Protein AF-A0A8T6DT21-F1 (afdb_monomer_lite)

Structure (mmCIF, N/CA/C/O backbone):
data_AF-A0A8T6DT21-F1
#
_entry.id   AF-A0A8T6DT21-F1
#
loop_
_atom_site.group_PDB
_atom_site.id
_atom_site.type_symbol
_atom_site.label_atom_id
_atom_site.label_alt_id
_atom_site.label_comp_id
_atom_site.label_asym_id
_atom_site.label_entity_id
_atom_site.label_seq_id
_atom_site.pdbx_PDB_ins_code
_atom_site.Cartn_x
_atom_site.Cartn_y
_atom_site.Cartn_z
_atom_site.occupancy
_atom_site.B_iso_or_equiv
_atom_site.auth_seq_id
_atom_site.auth_comp_id
_atom_site.auth_asym_id
_atom_site.auth_atom_id
_atom_site.pdbx_PDB_model_num
ATOM 1 N N . MET A 1 1 ? 11.015 9.871 -10.232 1.00 36.94 1 MET A N 1
ATOM 2 C CA . MET A 1 1 ? 12.452 10.195 -10.110 1.00 36.94 1 MET A CA 1
ATOM 3 C C . MET A 1 1 ? 13.054 9.962 -11.485 1.00 36.94 1 MET A C 1
ATOM 5 O O . MET A 1 1 ? 12.893 8.860 -11.985 1.00 36.94 1 MET A O 1
ATOM 9 N N . ALA A 1 2 ? 13.610 10.987 -12.130 1.00 31.78 2 ALA A N 1
ATOM 10 C CA . ALA A 1 2 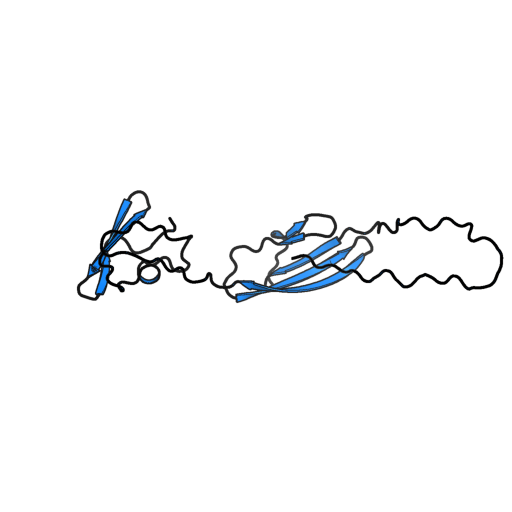? 14.157 10.887 -13.485 1.00 31.78 2 ALA A CA 1
ATOM 11 C C . ALA A 1 2 ? 15.677 10.680 -13.415 1.00 31.78 2 ALA A C 1
ATOM 13 O O . ALA A 1 2 ? 16.341 11.376 -12.648 1.00 31.78 2 ALA A O 1
ATOM 14 N N . MET A 1 3 ? 16.210 9.729 -14.182 1.00 32.03 3 MET A N 1
ATOM 15 C CA . MET A 1 3 ? 17.652 9.594 -14.409 1.00 32.03 3 MET A CA 1
ATOM 16 C C . MET A 1 3 ? 17.989 10.320 -15.716 1.00 32.03 3 MET A C 1
ATOM 18 O O . MET A 1 3 ? 17.325 10.095 -16.723 1.00 32.03 3 MET A O 1
ATOM 22 N N . LEU A 1 4 ? 18.966 11.228 -15.679 1.00 38.31 4 LEU A N 1
ATOM 23 C CA . LEU A 1 4 ? 19.428 12.021 -16.824 1.00 38.31 4 LEU A CA 1
ATOM 24 C C . LEU A 1 4 ? 20.889 11.661 -17.123 1.00 38.31 4 LEU A C 1
ATOM 26 O O . LEU A 1 4 ? 21.728 11.728 -16.225 1.00 38.31 4 LEU A O 1
ATOM 30 N N . PHE A 1 5 ? 21.185 11.331 -18.380 1.00 45.62 5 PHE A N 1
ATOM 31 C CA . PHE A 1 5 ? 22.529 11.052 -18.897 1.00 45.62 5 PHE A CA 1
ATOM 32 C C . PHE A 1 5 ? 22.975 12.259 -19.738 1.00 45.62 5 PHE A C 1
ATOM 34 O O . PHE A 1 5 ? 22.474 12.462 -20.837 1.00 45.62 5 PHE A O 1
ATOM 41 N N . SER A 1 6 ? 23.840 13.124 -19.194 1.00 46.28 6 SER A N 1
ATOM 42 C CA . SER A 1 6 ? 24.118 14.463 -19.757 1.00 46.28 6 SER A CA 1
ATOM 43 C C . SER A 1 6 ? 25.548 14.656 -20.294 1.00 46.28 6 SER A C 1
ATOM 45 O O . SER A 1 6 ? 26.000 15.797 -20.369 1.00 46.28 6 SER A O 1
ATOM 47 N N . ALA A 1 7 ? 26.295 13.602 -20.642 1.00 44.16 7 ALA A N 1
ATOM 48 C CA . ALA A 1 7 ? 27.731 13.753 -20.930 1.00 44.16 7 ALA A CA 1
ATOM 49 C C . ALA A 1 7 ? 28.284 12.933 -22.116 1.00 44.16 7 ALA A C 1
ATOM 51 O O . ALA A 1 7 ? 29.428 12.503 -22.061 1.00 44.16 7 ALA A O 1
ATOM 52 N N . GLU A 1 8 ? 27.531 12.772 -23.207 1.00 49.06 8 GLU A N 1
ATOM 53 C CA . GLU A 1 8 ? 27.975 11.987 -24.383 1.00 49.06 8 GLU A CA 1
ATOM 54 C C . GLU A 1 8 ? 28.402 12.859 -25.600 1.00 49.06 8 GLU A C 1
ATOM 56 O O . GLU A 1 8 ? 28.476 12.370 -26.721 1.00 49.06 8 GLU A O 1
ATOM 61 N N . GLY A 1 9 ? 28.648 14.169 -25.429 1.00 45.81 9 GLY A N 1
ATOM 62 C CA . GLY A 1 9 ? 28.666 15.130 -26.554 1.00 45.81 9 GLY A CA 1
ATOM 63 C C . GLY A 1 9 ? 29.996 15.749 -27.024 1.00 45.81 9 GLY A C 1
ATOM 64 O O . GLY A 1 9 ? 29.957 16.554 -27.948 1.00 45.81 9 GLY A O 1
ATOM 65 N N . GLU A 1 10 ? 31.161 15.459 -26.434 1.00 43.25 10 GLU A N 1
ATOM 66 C CA . GLU A 1 10 ? 32.352 16.335 -26.598 1.00 43.25 10 GLU A CA 1
ATOM 67 C C . GLU A 1 10 ? 33.490 15.813 -27.517 1.00 43.25 10 GLU A C 1
ATOM 69 O O . GLU A 1 10 ? 34.528 16.463 -27.606 1.00 43.25 10 GLU A O 1
ATOM 74 N N . GLU A 1 11 ? 33.369 14.685 -28.235 1.00 47.06 11 GLU A N 1
ATOM 75 C CA . GLU A 1 11 ? 34.572 14.054 -28.839 1.00 47.06 11 GLU A CA 1
ATOM 76 C C . GLU A 1 11 ? 34.938 14.452 -30.296 1.00 47.06 11 GLU A C 1
ATOM 78 O O . GLU A 1 11 ? 36.057 14.188 -30.730 1.00 47.06 11 GLU A O 1
ATOM 83 N N . TYR A 1 12 ? 34.095 15.143 -31.076 1.00 46.75 12 TYR A N 1
ATOM 84 C CA . TYR A 1 12 ? 34.308 15.217 -32.545 1.00 46.75 12 TYR A CA 1
ATOM 85 C C . TYR A 1 12 ? 34.692 16.578 -33.154 1.00 46.75 12 TYR A C 1
ATOM 87 O O . TYR A 1 12 ? 34.461 16.806 -34.341 1.00 46.75 12 TYR A O 1
ATOM 95 N N . ALA A 1 13 ? 35.342 17.482 -32.417 1.00 43.16 13 ALA A N 1
ATOM 96 C CA . ALA A 1 13 ? 35.840 18.740 -32.993 1.00 43.16 13 ALA A CA 1
ATOM 97 C C . ALA A 1 13 ? 37.350 18.695 -33.310 1.00 43.16 13 ALA A C 1
ATOM 99 O O . ALA A 1 13 ? 38.160 19.301 -32.612 1.00 43.16 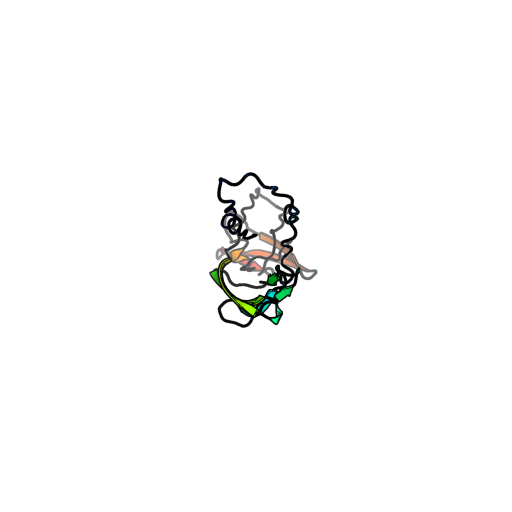13 ALA A O 1
ATOM 100 N N . LEU A 1 14 ? 37.749 18.025 -34.400 1.00 41.22 14 LEU A N 1
ATOM 101 C CA . LEU A 1 14 ? 39.089 18.193 -34.983 1.00 41.22 14 LEU A CA 1
ATOM 102 C C . LEU A 1 14 ? 39.003 18.919 -36.329 1.00 41.22 14 LEU A C 1
ATOM 104 O O . LEU A 1 14 ? 38.858 18.297 -37.377 1.00 41.22 14 LEU A O 1
ATOM 108 N N . CYS A 1 15 ? 39.167 20.243 -36.306 1.00 46.19 15 CYS A N 1
ATOM 109 C CA . CYS A 1 15 ? 39.590 20.993 -37.486 1.00 46.19 15 CYS A CA 1
ATOM 110 C C . CYS A 1 15 ? 41.099 21.257 -37.347 1.00 46.19 15 CYS A C 1
ATOM 112 O O . CYS A 1 15 ? 41.493 22.011 -36.451 1.00 46.19 15 CYS A O 1
ATOM 114 N N . PRO A 1 16 ? 41.972 20.641 -38.166 1.00 44.31 16 PRO A N 1
ATOM 115 C CA . PRO A 1 16 ? 43.398 20.903 -38.074 1.00 44.31 16 PRO A CA 1
ATOM 116 C C . PRO A 1 16 ? 43.665 22.338 -38.531 1.00 44.31 16 PRO A C 1
ATOM 118 O O . PRO A 1 16 ? 43.234 22.767 -39.602 1.00 44.31 16 PRO A O 1
ATOM 121 N N . THR A 1 17 ? 44.360 23.103 -37.698 1.00 44.66 17 THR A N 1
ATOM 122 C CA . THR A 1 17 ? 44.733 24.483 -37.994 1.00 44.66 17 THR A CA 1
ATOM 123 C C . THR A 1 17 ? 45.816 24.510 -39.073 1.00 44.66 17 THR A C 1
ATOM 125 O O . THR A 1 17 ? 46.906 23.975 -38.882 1.00 44.66 17 THR A O 1
ATOM 128 N N . GLY A 1 18 ? 45.533 25.161 -40.208 1.00 46.56 18 GLY A N 1
ATOM 129 C CA . GLY A 1 18 ? 46.576 25.590 -41.147 1.00 46.56 18 GLY A CA 1
ATOM 130 C C . GLY A 1 18 ? 46.413 25.193 -42.614 1.00 46.56 18 GLY A C 1
ATOM 131 O O . GLY A 1 18 ? 47.364 24.684 -43.192 1.00 46.56 18 GLY A O 1
ATOM 132 N N . THR A 1 19 ? 45.275 25.482 -43.250 1.00 38.03 19 THR A N 1
ATOM 133 C CA . THR A 1 19 ? 45.250 25.853 -44.680 1.00 38.03 19 THR A CA 1
ATOM 134 C C . THR A 1 19 ? 44.095 26.820 -44.947 1.00 38.03 19 THR A C 1
ATOM 136 O O . THR A 1 19 ? 42.953 26.566 -44.572 1.00 38.03 19 THR A O 1
ATOM 139 N N . ASP A 1 20 ? 44.414 27.954 -45.568 1.00 50.28 20 ASP A N 1
ATOM 140 C CA . ASP A 1 20 ? 43.463 28.976 -46.000 1.00 50.28 20 ASP A CA 1
ATOM 141 C C . ASP A 1 20 ? 42.601 28.424 -47.142 1.00 50.28 20 ASP A C 1
ATOM 143 O O . ASP A 1 20 ? 43.009 28.412 -48.304 1.00 50.28 20 ASP A O 1
ATOM 147 N N . GLY A 1 21 ? 41.410 27.925 -46.815 1.00 47.91 21 GLY A N 1
ATOM 148 C CA . GLY A 1 21 ? 40.524 27.337 -47.814 1.00 47.91 21 GLY A CA 1
ATOM 149 C C . GLY A 1 21 ? 39.193 26.865 -47.247 1.00 47.91 21 GLY A C 1
ATOM 150 O O . GLY A 1 21 ? 38.984 25.671 -47.110 1.00 47.91 21 GLY A O 1
ATOM 151 N N . GLY A 1 22 ? 38.306 27.817 -46.946 1.00 45.88 22 GLY A N 1
ATOM 152 C CA . GLY A 1 22 ? 36.850 27.643 -46.906 1.00 45.88 22 GLY A CA 1
ATOM 153 C C . GLY A 1 22 ? 36.292 26.462 -46.108 1.00 45.88 22 GLY A C 1
ATOM 154 O O . GLY A 1 22 ? 36.003 25.413 -46.675 1.00 45.88 22 GLY A O 1
ATOM 155 N N . CYS A 1 23 ? 35.929 26.700 -44.846 1.00 47.91 23 CYS A N 1
ATOM 156 C CA . CYS A 1 23 ? 34.885 25.918 -44.176 1.00 47.91 23 CYS A CA 1
ATOM 157 C C . CYS A 1 23 ? 33.514 26.353 -44.730 1.00 47.91 23 CYS A C 1
ATOM 159 O O . CYS A 1 23 ? 32.728 27.008 -44.057 1.00 47.91 23 CYS A O 1
ATOM 161 N N . GLY A 1 24 ? 33.289 26.086 -46.016 1.00 49.50 24 GLY A N 1
ATOM 162 C CA . GLY A 1 24 ? 32.008 26.234 -46.701 1.00 49.50 24 GLY A CA 1
ATOM 163 C C . GLY A 1 24 ? 31.324 24.879 -46.814 1.00 49.50 24 GLY A C 1
ATOM 164 O O . GLY A 1 24 ? 31.010 24.443 -47.915 1.00 49.50 24 GLY A O 1
ATOM 165 N N . GLY A 1 25 ? 31.192 24.183 -45.691 1.00 40.97 25 GLY A N 1
ATOM 166 C CA . GLY A 1 25 ? 30.306 23.039 -45.546 1.00 40.97 25 GLY A CA 1
ATOM 167 C C . GLY A 1 25 ? 29.323 23.406 -44.457 1.00 40.97 25 GLY A C 1
ATOM 168 O O . GLY A 1 25 ? 29.742 23.981 -43.450 1.00 40.97 25 GLY A O 1
ATOM 169 N N . ASP A 1 26 ? 28.045 23.156 -44.709 1.00 43.31 26 ASP A N 1
ATOM 170 C CA . ASP A 1 26 ? 26.964 23.346 -43.755 1.00 43.31 26 ASP A CA 1
ATOM 171 C C . ASP A 1 26 ? 27.444 22.923 -42.365 1.00 43.31 26 ASP A C 1
ATOM 173 O O . ASP A 1 26 ? 27.960 21.816 -42.184 1.00 43.31 26 ASP A O 1
ATOM 177 N N . ASN A 1 27 ? 27.350 23.841 -41.399 1.00 46.34 27 ASN A N 1
ATOM 178 C CA . ASN A 1 27 ? 27.397 23.466 -39.995 1.00 46.34 27 ASN A CA 1
ATOM 179 C C . ASN A 1 27 ? 26.408 22.301 -39.883 1.00 46.34 27 ASN A C 1
ATOM 181 O O . ASN A 1 27 ? 25.250 22.549 -40.222 1.00 46.34 27 ASN A O 1
ATOM 185 N N . PRO A 1 28 ? 26.828 21.054 -39.577 1.00 47.84 28 PRO A N 1
ATOM 186 C CA . PRO A 1 28 ? 25.882 19.957 -39.550 1.00 47.84 28 PRO A CA 1
ATOM 187 C C . PRO A 1 28 ? 24.818 20.384 -38.555 1.00 47.84 28 PRO A C 1
ATOM 189 O O . PRO A 1 28 ? 25.125 20.651 -37.388 1.00 47.84 28 PRO A O 1
ATOM 192 N N . ASP A 1 29 ? 23.611 20.598 -39.079 1.00 42.12 29 ASP A N 1
ATOM 193 C CA . ASP A 1 29 ? 22.470 21.004 -38.289 1.00 42.12 29 ASP A CA 1
ATOM 194 C C . ASP A 1 29 ? 22.401 20.082 -37.073 1.00 42.12 29 ASP A C 1
ATOM 196 O O . ASP A 1 29 ? 22.805 18.917 -37.124 1.00 42.12 29 ASP A O 1
ATOM 200 N N . ALA A 1 30 ? 21.904 20.619 -35.966 1.00 43.16 30 ALA A N 1
ATOM 201 C CA . ALA A 1 30 ? 21.721 19.929 -34.696 1.00 43.16 30 ALA A CA 1
ATOM 202 C C . ALA A 1 30 ? 20.701 18.763 -34.761 1.00 43.16 30 ALA A C 1
ATOM 204 O O . ALA A 1 30 ? 20.010 18.480 -33.788 1.00 43.16 30 ALA A O 1
ATOM 205 N N . GLU A 1 31 ? 20.605 18.071 -35.893 1.00 42.50 31 GLU A N 1
ATOM 206 C CA . GLU A 1 31 ? 19.836 16.863 -36.132 1.00 42.50 31 GLU A CA 1
ATOM 207 C C . GLU A 1 31 ? 20.754 15.633 -36.153 1.00 42.50 31 GLU A C 1
ATOM 209 O O . GLU A 1 31 ? 20.754 14.836 -37.084 1.00 42.50 31 GLU A O 1
ATOM 214 N N . PHE A 1 32 ? 21.454 15.388 -35.047 1.00 42.78 32 PHE A N 1
ATOM 215 C CA . PHE A 1 32 ? 21.508 14.009 -34.561 1.00 42.78 32 PHE A CA 1
ATOM 216 C C . PHE A 1 32 ? 20.234 13.762 -33.751 1.00 42.78 32 PHE A C 1
ATOM 218 O O . PHE A 1 32 ? 20.274 13.496 -32.553 1.00 42.78 32 PHE A O 1
ATOM 225 N N . SER A 1 33 ? 19.073 13.910 -34.398 1.00 45.31 33 SER A N 1
ATOM 226 C CA . SER A 1 33 ? 17.867 13.271 -33.888 1.00 45.31 33 SER A CA 1
ATOM 227 C C . SER A 1 33 ? 18.130 11.786 -34.057 1.00 45.31 33 SER A C 1
ATOM 229 O O . SER A 1 33 ? 18.057 11.277 -35.177 1.00 45.31 33 SER A O 1
ATOM 231 N N . ASP A 1 34 ? 18.517 11.110 -32.979 1.00 52.88 34 ASP A N 1
ATOM 232 C CA . ASP A 1 34 ? 18.642 9.663 -33.003 1.00 52.88 34 ASP A CA 1
ATOM 233 C C . ASP A 1 34 ? 17.300 9.081 -33.460 1.00 52.88 34 ASP A C 1
ATOM 235 O O . ASP A 1 34 ? 16.274 9.178 -32.785 1.00 52.88 34 ASP A O 1
ATOM 239 N N . SER A 1 35 ? 17.298 8.553 -34.680 1.00 54.00 35 SER A N 1
ATOM 240 C CA . SER A 1 35 ? 16.119 7.952 -35.297 1.00 54.00 35 SER A CA 1
ATOM 241 C C . SER A 1 35 ? 15.748 6.619 -34.644 1.00 54.00 35 SER A C 1
ATOM 243 O O . SER A 1 35 ? 14.669 6.108 -34.931 1.00 54.00 35 SER A O 1
ATOM 245 N N . HIS A 1 36 ? 16.588 6.104 -33.737 1.00 60.97 36 HIS A N 1
ATOM 246 C CA . HIS A 1 36 ? 16.398 4.869 -32.978 1.00 60.97 36 HIS A CA 1
ATOM 247 C C . HIS A 1 36 ? 16.133 5.140 -31.487 1.00 60.97 36 HIS A C 1
ATOM 249 O O . HIS A 1 36 ? 16.489 4.341 -30.628 1.00 60.97 36 HIS A O 1
ATOM 255 N N . ALA A 1 37 ? 15.445 6.238 -31.160 1.00 72.50 37 ALA A N 1
ATOM 256 C CA . ALA A 1 37 ? 15.123 6.609 -29.777 1.00 72.50 37 ALA A CA 1
ATOM 257 C C . ALA A 1 37 ? 14.119 5.669 -29.066 1.00 72.50 37 ALA A C 1
ATOM 259 O O . ALA A 1 37 ? 13.794 5.883 -27.896 1.00 72.50 37 ALA A O 1
ATOM 260 N N . LYS A 1 38 ? 13.585 4.653 -29.759 1.00 87.25 38 LYS A N 1
ATOM 261 C CA . LYS A 1 38 ? 12.617 3.708 -29.195 1.00 87.25 38 LYS A CA 1
ATOM 262 C C . LYS A 1 38 ? 13.299 2.546 -28.503 1.00 87.25 38 LYS A C 1
ATOM 264 O O . LYS A 1 38 ? 14.052 1.793 -29.110 1.00 87.25 38 LYS A O 1
ATOM 269 N N . VAL A 1 39 ? 12.898 2.339 -27.258 1.00 92.19 39 VAL A N 1
ATOM 270 C CA . VAL A 1 39 ? 13.330 1.247 -26.395 1.00 92.19 39 VAL A CA 1
ATOM 271 C C . VAL A 1 39 ? 12.183 0.251 -26.205 1.00 92.19 39 VAL A C 1
ATOM 273 O O . VAL A 1 39 ? 11.003 0.612 -26.173 1.00 92.19 39 VAL A O 1
ATOM 276 N N . TYR A 1 40 ? 12.525 -1.023 -26.058 1.00 92.44 40 TYR A N 1
ATOM 277 C CA . TYR A 1 40 ? 11.624 -2.117 -25.719 1.00 92.44 40 TYR A CA 1
ATOM 278 C C . TYR A 1 40 ? 12.150 -2.831 -24.478 1.00 92.44 40 TYR A C 1
ATOM 280 O O . TYR A 1 40 ? 13.279 -3.310 -24.469 1.00 92.44 40 TYR A O 1
ATOM 288 N N . ILE A 1 41 ? 11.325 -2.944 -23.437 1.00 95.31 41 ILE A N 1
ATOM 289 C CA . ILE A 1 41 ? 11.638 -3.791 -22.282 1.00 95.31 41 ILE A CA 1
ATOM 290 C C . ILE A 1 41 ? 11.317 -5.243 -22.648 1.00 95.31 41 ILE A C 1
ATOM 292 O O . ILE A 1 41 ? 10.163 -5.570 -22.927 1.00 95.31 41 ILE A O 1
ATOM 296 N N . THR A 1 42 ? 12.335 -6.100 -22.671 1.00 95.88 42 THR A N 1
ATOM 297 C CA . THR A 1 42 ? 12.222 -7.525 -23.025 1.00 95.88 42 THR A CA 1
ATOM 298 C C . THR A 1 42 ? 11.954 -8.399 -21.806 1.00 95.88 42 THR A C 1
ATOM 300 O O . THR A 1 42 ? 11.269 -9.414 -21.913 1.00 95.88 42 THR A O 1
ATOM 303 N N . GLU A 1 43 ? 12.442 -7.984 -20.640 1.00 96.44 43 GLU A N 1
ATOM 304 C CA . GLU A 1 43 ? 12.226 -8.653 -19.362 1.00 96.44 43 GLU A CA 1
ATOM 305 C C . GLU A 1 43 ? 12.125 -7.601 -18.258 1.00 96.44 43 GLU A C 1
ATOM 307 O O . GLU A 1 43 ? 12.887 -6.635 -18.243 1.00 96.44 43 GLU A O 1
ATOM 312 N N . ILE A 1 44 ? 11.193 -7.779 -17.323 1.00 97.06 44 ILE A N 1
ATOM 313 C CA . ILE A 1 44 ? 11.139 -6.979 -16.101 1.00 97.06 44 ILE A CA 1
ATOM 314 C C . ILE A 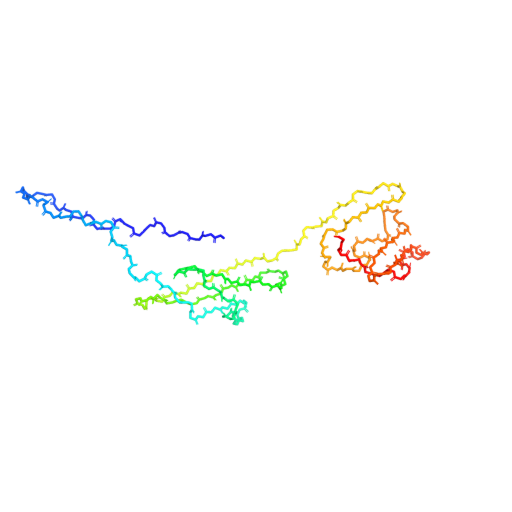1 44 ? 10.664 -7.839 -14.943 1.00 97.06 44 ILE A C 1
ATOM 316 O O . ILE A 1 44 ? 9.660 -8.546 -15.041 1.00 97.06 44 ILE A O 1
ATOM 320 N N . THR A 1 45 ? 11.370 -7.750 -13.824 1.00 97.38 45 THR A N 1
ATOM 321 C CA . THR A 1 45 ? 11.022 -8.465 -12.604 1.00 97.38 45 THR A CA 1
ATOM 322 C C . THR A 1 45 ? 10.906 -7.512 -11.425 1.00 97.38 45 THR A C 1
ATOM 324 O O . THR A 1 45 ? 11.549 -6.466 -11.375 1.00 97.38 45 THR A O 1
ATOM 327 N N . LEU A 1 46 ? 10.059 -7.880 -10.467 1.00 96.81 46 LEU A N 1
ATOM 328 C CA . LEU A 1 46 ? 9.942 -7.247 -9.161 1.00 96.81 46 LEU A CA 1
ATOM 329 C C . LEU A 1 46 ? 10.162 -8.330 -8.106 1.00 96.81 46 LEU A C 1
ATOM 331 O O . LEU A 1 46 ? 9.387 -9.283 -8.022 1.00 96.81 46 LEU A O 1
ATOM 335 N N . ASN A 1 47 ? 11.228 -8.197 -7.315 1.00 95.56 47 ASN A N 1
ATOM 336 C CA . ASN A 1 47 ? 11.709 -9.222 -6.383 1.00 95.56 47 ASN A CA 1
ATOM 337 C C . ASN A 1 47 ? 11.925 -10.592 -7.058 1.00 95.56 47 ASN A C 1
ATOM 339 O O . ASN A 1 47 ? 11.595 -11.631 -6.486 1.00 95.56 47 ASN A O 1
ATOM 343 N N . GLY A 1 48 ? 12.416 -10.588 -8.301 1.00 94.50 48 GLY A N 1
ATOM 344 C CA . GLY A 1 48 ? 12.639 -11.794 -9.103 1.00 94.50 48 GLY A CA 1
ATOM 345 C C . GLY A 1 48 ? 11.374 -12.448 -9.678 1.00 94.50 48 GLY A C 1
ATOM 346 O O . GLY A 1 48 ? 11.486 -13.435 -10.399 1.00 94.50 48 GLY A O 1
ATOM 347 N N . GLY A 1 49 ? 10.176 -11.925 -9.393 1.00 95.06 49 GLY A N 1
ATOM 348 C CA . GLY A 1 49 ? 8.933 -12.353 -10.042 1.00 95.06 49 GLY A CA 1
ATOM 349 C C . GLY A 1 49 ? 8.637 -11.528 -11.294 1.00 95.06 49 GLY A C 1
ATOM 350 O O . GLY A 1 49 ? 8.875 -10.323 -11.286 1.00 95.06 49 GLY A O 1
ATOM 351 N N . ASP A 1 50 ? 8.097 -12.149 -12.347 1.00 95.94 50 ASP A N 1
ATOM 352 C CA . ASP A 1 50 ? 7.731 -11.442 -13.584 1.00 95.94 50 ASP A CA 1
ATOM 353 C C . ASP A 1 50 ? 6.744 -10.295 -13.309 1.00 95.94 50 ASP A C 1
ATOM 355 O O . ASP A 1 50 ? 5.724 -10.457 -12.631 1.00 95.94 50 ASP A O 1
ATOM 359 N N . ALA A 1 51 ? 7.071 -9.122 -13.843 1.00 95.56 51 ALA A N 1
ATOM 360 C CA . ALA A 1 51 ? 6.303 -7.898 -13.685 1.00 95.56 51 ALA A CA 1
ATOM 361 C C . ALA A 1 51 ? 5.822 -7.321 -15.028 1.00 95.56 51 ALA A C 1
ATOM 363 O O . ALA A 1 51 ? 5.251 -6.228 -15.047 1.00 95.56 51 ALA A O 1
ATOM 364 N N . SER A 1 52 ? 6.004 -8.048 -16.136 1.00 94.62 52 SER A N 1
ATOM 365 C CA . SER A 1 52 ? 5.672 -7.609 -17.498 1.00 94.62 52 SER A CA 1
ATOM 366 C C . SER A 1 52 ? 4.227 -7.112 -17.643 1.00 94.62 52 SER A C 1
ATOM 368 O O . SER A 1 52 ? 3.988 -6.034 -18.184 1.00 94.62 52 SER A O 1
ATOM 370 N N . ALA A 1 53 ? 3.257 -7.820 -17.057 1.00 94.88 53 ALA A N 1
ATOM 371 C CA . ALA A 1 53 ? 1.837 -7.453 -17.093 1.00 94.88 53 ALA A CA 1
ATOM 372 C C . ALA A 1 53 ? 1.501 -6.139 -16.355 1.00 94.88 53 ALA A C 1
ATOM 374 O O . ALA A 1 53 ? 0.407 -5.598 -16.512 1.00 94.88 53 ALA A O 1
ATOM 375 N N . ARG A 1 54 ? 2.418 -5.638 -15.520 1.00 94.38 54 ARG A N 1
ATOM 376 C CA . ARG A 1 54 ? 2.264 -4.414 -14.714 1.00 94.38 54 ARG A CA 1
ATOM 377 C C . ARG A 1 54 ? 3.028 -3.235 -15.312 1.00 94.38 54 ARG A C 1
ATOM 379 O O . ARG A 1 54 ? 2.997 -2.143 -14.741 1.00 94.38 54 ARG A O 1
ATOM 386 N N . LEU A 1 55 ? 3.734 -3.457 -16.417 1.00 95.56 55 LEU A N 1
ATOM 387 C CA . LEU A 1 55 ? 4.482 -2.437 -17.126 1.00 95.56 55 LEU A CA 1
ATOM 388 C C . LEU A 1 55 ? 3.563 -1.706 -18.104 1.00 95.56 55 LEU A C 1
ATOM 390 O O . LEU A 1 55 ? 2.780 -2.306 -18.836 1.00 95.56 55 LEU A O 1
ATOM 394 N N . SER A 1 56 ? 3.662 -0.386 -18.131 1.00 94.94 56 SER A N 1
ATOM 395 C CA . SER A 1 56 ? 2.982 0.460 -19.106 1.00 94.94 56 SER A CA 1
ATOM 396 C C . SER A 1 56 ? 4.007 1.357 -19.779 1.00 94.94 56 SER A C 1
ATOM 398 O O . SER A 1 56 ? 4.839 1.968 -19.110 1.00 94.94 56 SER A O 1
ATOM 400 N N . ARG A 1 57 ? 3.956 1.438 -21.107 1.00 93.88 57 ARG A N 1
ATOM 401 C CA . ARG A 1 57 ? 4.773 2.381 -21.871 1.00 93.88 57 ARG A CA 1
ATOM 402 C C . ARG A 1 57 ? 4.156 3.774 -21.765 1.00 93.88 57 ARG A C 1
ATOM 404 O O . ARG A 1 57 ? 2.952 3.919 -21.968 1.00 93.88 57 ARG A O 1
ATOM 411 N N . VAL A 1 58 ? 4.975 4.762 -21.420 1.00 93.75 58 VAL A N 1
ATOM 412 C CA . VAL A 1 58 ? 4.580 6.175 -21.339 1.00 93.75 58 VAL A CA 1
ATOM 413 C C . VAL A 1 58 ? 4.947 6.882 -22.642 1.00 93.75 58 VAL A C 1
ATOM 415 O O . VAL A 1 58 ? 4.091 7.529 -23.238 1.00 93.75 58 VAL A O 1
ATOM 418 N N . ASP A 1 59 ? 6.180 6.692 -23.113 1.00 89.38 59 ASP A N 1
ATOM 419 C CA . ASP A 1 59 ? 6.668 7.181 -24.406 1.00 89.38 59 ASP A CA 1
ATOM 420 C C . ASP A 1 59 ? 7.719 6.219 -25.002 1.00 89.38 59 ASP A C 1
ATOM 422 O O . ASP A 1 59 ? 7.734 5.032 -24.675 1.00 89.38 59 ASP A O 1
ATOM 426 N N . ASP A 1 60 ? 8.555 6.690 -25.927 1.00 89.12 60 ASP A N 1
ATOM 427 C CA . ASP A 1 60 ? 9.546 5.875 -26.630 1.00 89.12 60 ASP A CA 1
ATOM 428 C C . ASP A 1 60 ? 10.721 5.392 -25.760 1.00 89.12 60 ASP A C 1
ATOM 430 O O . ASP A 1 60 ? 11.300 4.356 -26.078 1.00 89.12 60 ASP A O 1
ATOM 434 N N . ALA A 1 61 ? 10.995 6.041 -24.625 1.00 86.56 61 ALA A N 1
ATOM 435 C CA . ALA A 1 61 ? 12.064 5.671 -23.691 1.00 86.56 61 ALA A CA 1
ATOM 436 C C . ALA A 1 61 ? 11.614 5.612 -22.213 1.00 86.56 61 ALA A C 1
ATOM 438 O O . ALA A 1 61 ? 12.398 5.249 -21.335 1.00 86.56 61 ALA A O 1
ATOM 439 N N . GLN A 1 62 ? 10.360 5.954 -21.907 1.00 90.06 62 GLN A N 1
ATOM 440 C CA . GLN A 1 62 ? 9.809 6.001 -20.555 1.00 90.06 62 GLN A CA 1
ATOM 441 C C . GLN A 1 62 ? 8.761 4.917 -20.321 1.00 90.06 62 GLN A C 1
ATOM 443 O O . GLN A 1 62 ? 7.808 4.733 -21.085 1.00 90.06 62 GLN A O 1
ATOM 448 N N . PHE A 1 63 ? 8.895 4.252 -19.176 1.00 93.56 63 PHE A N 1
ATOM 449 C CA . PHE A 1 63 ? 8.010 3.183 -18.736 1.00 93.56 63 PHE A CA 1
ATOM 450 C C . PHE A 1 63 ? 7.575 3.408 -17.290 1.00 93.56 63 PHE A C 1
ATOM 452 O O . PHE A 1 63 ? 8.338 3.891 -16.453 1.00 93.56 63 PHE A O 1
ATOM 459 N N . ALA A 1 64 ? 6.340 3.023 -16.988 1.00 94.50 64 ALA A N 1
ATOM 460 C CA . ALA A 1 64 ? 5.767 3.054 -15.655 1.00 94.50 64 ALA A CA 1
ATOM 461 C C . ALA A 1 64 ? 5.474 1.626 -15.191 1.00 94.50 64 ALA A C 1
ATOM 463 O O . ALA A 1 64 ? 4.704 0.903 -15.823 1.00 94.50 64 ALA A O 1
ATOM 464 N N . LEU A 1 65 ? 6.068 1.230 -14.066 1.00 94.81 65 LEU A N 1
ATOM 465 C CA . LEU A 1 65 ? 5.767 -0.035 -13.405 1.00 94.81 65 LEU A CA 1
ATOM 466 C C . LEU A 1 65 ? 4.721 0.191 -12.311 1.00 94.81 65 LEU A C 1
ATOM 468 O O . LEU A 1 65 ? 4.950 0.932 -11.353 1.00 94.81 65 LEU A O 1
ATOM 472 N N . GLN A 1 66 ? 3.581 -0.485 -12.415 1.00 94.44 66 GLN A N 1
ATOM 473 C CA . GLN A 1 66 ? 2.530 -0.418 -11.404 1.00 94.44 66 GLN A CA 1
ATOM 474 C C . GLN A 1 66 ? 2.901 -1.281 -10.190 1.00 94.44 66 GLN A C 1
ATOM 476 O O . GLN A 1 66 ? 2.598 -2.473 -10.122 1.00 94.44 66 GLN A O 1
ATOM 481 N N . ALA A 1 67 ? 3.565 -0.683 -9.202 1.00 88.75 67 ALA A N 1
ATOM 482 C CA . ALA A 1 67 ? 4.028 -1.332 -7.974 1.00 88.75 67 ALA A CA 1
ATOM 483 C C . ALA A 1 67 ? 3.013 -1.194 -6.810 1.00 88.75 67 ALA A C 1
ATOM 485 O O . ALA A 1 67 ? 3.235 -0.443 -5.868 1.00 88.75 67 ALA A O 1
ATOM 486 N N . GLY A 1 68 ? 1.871 -1.892 -6.877 1.00 86.62 68 GLY A N 1
ATOM 487 C CA . GLY A 1 68 ? 0.872 -1.948 -5.797 1.00 86.62 68 GLY A CA 1
ATOM 488 C C . GLY A 1 68 ? 1.050 -3.116 -4.814 1.00 86.62 68 GLY A C 1
ATOM 489 O O . GLY A 1 68 ? 1.664 -4.130 -5.163 1.00 86.62 68 GLY A O 1
ATOM 490 N N . ASN A 1 69 ? 0.456 -2.964 -3.621 1.00 84.81 69 ASN A N 1
ATOM 491 C CA . ASN A 1 69 ? 0.334 -3.970 -2.548 1.00 84.81 69 ASN A CA 1
ATOM 492 C C . ASN A 1 69 ? 1.659 -4.613 -2.114 1.00 84.81 69 ASN A C 1
ATOM 494 O O . ASN A 1 69 ? 1.736 -5.818 -1.877 1.00 84.81 69 ASN A O 1
ATOM 498 N N . LEU A 1 70 ? 2.715 -3.808 -2.036 1.00 91.75 70 LEU A N 1
ATOM 499 C CA . LEU A 1 70 ? 4.023 -4.264 -1.590 1.00 91.75 70 LEU A CA 1
ATOM 500 C C . LEU A 1 70 ? 4.104 -4.292 -0.065 1.00 91.75 70 LEU A C 1
ATOM 502 O O . LEU A 1 70 ? 3.638 -3.375 0.611 1.00 91.75 70 LEU A O 1
ATOM 506 N N . ALA A 1 71 ? 4.705 -5.358 0.459 1.00 90.69 71 ALA A N 1
ATOM 507 C CA . ALA A 1 71 ? 5.006 -5.470 1.878 1.00 90.69 71 ALA A CA 1
ATOM 508 C C . ALA A 1 71 ? 6.014 -4.393 2.306 1.00 90.69 71 ALA A C 1
ATOM 510 O O . ALA A 1 71 ? 6.755 -3.860 1.487 1.00 90.69 71 ALA A O 1
ATOM 511 N N . GLN A 1 72 ? 6.075 -4.084 3.600 1.00 91.44 72 GLN A N 1
ATOM 512 C CA . GLN A 1 72 ? 7.158 -3.251 4.112 1.00 91.44 72 GLN A CA 1
ATOM 513 C C . GLN A 1 72 ? 8.500 -3.963 3.903 1.00 91.44 72 GLN A C 1
ATOM 515 O O . GLN A 1 72 ? 8.640 -5.144 4.220 1.00 91.44 72 GLN A O 1
ATOM 520 N N . GLY A 1 73 ? 9.503 -3.231 3.428 1.00 94.75 73 GLY A N 1
ATOM 521 C CA . GLY A 1 73 ? 10.842 -3.763 3.221 1.00 94.75 73 GLY A CA 1
ATOM 522 C C . GLY A 1 73 ? 11.491 -3.270 1.939 1.00 94.75 73 GLY A C 1
ATOM 523 O O . GLY A 1 73 ? 10.984 -2.382 1.254 1.00 94.75 73 GLY A O 1
ATOM 524 N N . ARG A 1 74 ? 12.662 -3.839 1.647 1.00 96.94 74 ARG A N 1
ATOM 525 C CA . ARG A 1 74 ? 13.406 -3.573 0.417 1.00 96.94 74 ARG A CA 1
ATOM 526 C C . ARG A 1 74 ? 12.789 -4.364 -0.735 1.00 96.94 74 ARG A C 1
ATOM 528 O O . ARG A 1 74 ? 12.538 -5.558 -0.601 1.00 96.94 74 ARG A O 1
ATOM 535 N N . HIS A 1 75 ? 12.610 -3.685 -1.855 1.00 97.19 75 HIS A N 1
ATOM 536 C CA . HIS A 1 75 ? 12.166 -4.237 -3.121 1.00 97.19 75 HIS A CA 1
ATOM 537 C C . HIS A 1 75 ? 13.188 -3.935 -4.201 1.00 97.19 75 HIS A C 1
ATOM 539 O O . HIS A 1 75 ? 13.815 -2.875 -4.190 1.00 97.19 75 HIS A O 1
ATOM 545 N N . GLU A 1 76 ? 13.325 -4.862 -5.135 1.00 97.50 76 GLU A N 1
ATOM 546 C CA . GLU A 1 76 ? 14.271 -4.765 -6.236 1.00 97.50 76 GLU A CA 1
ATOM 547 C C . GLU A 1 76 ? 13.549 -4.946 -7.561 1.00 97.50 76 GLU A C 1
ATOM 549 O O . GLU A 1 76 ? 12.706 -5.833 -7.704 1.00 97.50 76 GLU A O 1
ATOM 554 N N . VAL A 1 77 ? 13.866 -4.076 -8.512 1.00 97.44 77 VAL A N 1
ATOM 555 C CA . VAL A 1 77 ? 13.396 -4.151 -9.889 1.00 97.44 77 VAL A CA 1
ATOM 556 C C . VAL A 1 77 ? 14.606 -4.386 -10.768 1.00 97.44 77 VAL A C 1
ATOM 558 O O . VAL A 1 77 ? 15.533 -3.579 -10.745 1.00 97.44 77 VAL A O 1
ATOM 561 N N . ALA A 1 78 ? 14.557 -5.454 -11.554 1.00 97.56 78 ALA A N 1
ATOM 562 C CA . ALA A 1 78 ? 15.542 -5.754 -12.584 1.00 97.56 78 ALA A CA 1
ATOM 563 C C . ALA A 1 78 ? 14.857 -5.726 -13.950 1.00 97.56 78 ALA A C 1
ATOM 565 O O . ALA A 1 78 ? 13.718 -6.186 -14.075 1.00 97.56 78 ALA A O 1
ATOM 566 N N . TYR A 1 79 ? 15.524 -5.191 -14.966 1.00 96.75 79 TYR A N 1
ATOM 567 C CA . TYR A 1 79 ? 14.999 -5.144 -16.325 1.00 96.75 79 TYR A CA 1
ATOM 568 C C . TYR A 1 79 ? 16.079 -5.419 -17.368 1.00 96.75 79 TYR A C 1
ATOM 570 O O . TYR A 1 79 ? 17.261 -5.159 -17.148 1.00 96.75 79 TYR A O 1
ATOM 578 N N . LYS A 1 80 ? 15.630 -5.897 -18.528 1.00 96.88 80 LYS A N 1
ATOM 579 C CA . LYS A 1 80 ? 16.400 -5.953 -19.770 1.00 96.88 80 LYS A CA 1
ATOM 580 C C . LYS A 1 80 ? 15.668 -5.170 -20.842 1.00 96.88 80 LYS A C 1
ATOM 582 O O . LYS A 1 80 ? 14.440 -5.227 -20.936 1.00 96.88 80 LYS A O 1
ATOM 587 N N . ALA A 1 81 ? 16.426 -4.435 -21.634 1.00 95.75 81 ALA A N 1
ATOM 588 C CA . ALA A 1 81 ? 15.928 -3.549 -22.661 1.00 95.75 81 ALA A CA 1
ATOM 589 C C . ALA A 1 81 ? 16.727 -3.719 -23.953 1.00 95.75 81 ALA A C 1
ATOM 591 O O . ALA A 1 81 ? 17.910 -4.050 -23.918 1.00 95.75 81 ALA A O 1
ATOM 592 N N . VAL A 1 82 ? 16.068 -3.470 -25.079 1.00 94.69 82 VAL A N 1
ATOM 593 C CA . VAL A 1 82 ? 16.685 -3.393 -26.402 1.00 94.69 82 VAL A CA 1
ATOM 594 C C . VAL A 1 82 ? 16.145 -2.167 -27.132 1.00 94.69 82 VAL A C 1
ATOM 596 O O . VAL A 1 82 ? 14.947 -1.892 -27.048 1.00 94.69 82 VAL A O 1
ATOM 599 N N . ASP A 1 83 ? 16.998 -1.409 -27.808 1.00 92.06 83 ASP A N 1
ATOM 600 C CA . ASP A 1 83 ? 16.558 -0.304 -28.669 1.00 92.06 83 ASP A CA 1
ATOM 601 C C . ASP A 1 83 ? 16.243 -0.769 -30.107 1.00 92.06 83 ASP A C 1
ATOM 603 O O . ASP A 1 83 ? 16.378 -1.947 -30.450 1.00 92.06 83 ASP A O 1
ATOM 607 N N . GLU A 1 84 ? 15.791 0.143 -30.972 1.00 89.44 84 GLU A N 1
ATOM 608 C CA . GLU A 1 84 ? 15.537 -0.175 -32.388 1.00 89.44 84 GLU A CA 1
ATOM 609 C C . GLU A 1 84 ? 16.806 -0.508 -33.187 1.00 89.44 84 GLU A C 1
ATOM 611 O O . GLU A 1 84 ? 16.709 -1.181 -34.215 1.00 89.44 84 GLU A O 1
ATOM 616 N N . ALA A 1 85 ? 17.982 -0.081 -32.724 1.00 88.94 85 ALA A N 1
ATOM 617 C CA . ALA A 1 85 ? 19.267 -0.431 -33.325 1.00 88.94 85 ALA A CA 1
ATOM 618 C C . ALA A 1 85 ? 19.773 -1.821 -32.879 1.00 88.94 85 ALA A C 1
ATOM 620 O O . ALA A 1 85 ? 20.744 -2.332 -33.442 1.00 88.94 85 ALA A O 1
ATOM 621 N N . GLY A 1 86 ? 19.097 -2.459 -31.919 1.00 88.44 86 GLY A N 1
ATOM 622 C CA . GLY A 1 86 ? 19.468 -3.758 -31.366 1.00 88.44 86 GLY A CA 1
ATOM 623 C C . GLY A 1 86 ? 20.509 -3.680 -30.249 1.00 88.44 86 GLY A C 1
ATOM 624 O O . GLY A 1 86 ? 21.069 -4.714 -29.888 1.00 88.44 86 GLY A O 1
ATOM 625 N N . ASN A 1 87 ? 20.785 -2.494 -29.701 1.00 90.50 87 ASN A N 1
ATOM 626 C CA . ASN A 1 87 ? 21.644 -2.367 -28.532 1.00 90.50 87 ASN A CA 1
ATOM 627 C C . ASN A 1 87 ? 20.892 -2.864 -27.300 1.00 90.50 87 ASN A C 1
ATOM 629 O O . ASN A 1 87 ? 19.754 -2.465 -27.051 1.00 90.50 87 ASN A O 1
ATOM 633 N N . GLU A 1 88 ? 21.541 -3.723 -26.522 1.00 94.12 88 GLU A N 1
ATOM 634 C CA . GLU A 1 88 ? 20.975 -4.301 -25.309 1.00 94.12 88 GLU A CA 1
ATOM 635 C C . GLU A 1 88 ? 21.482 -3.566 -24.067 1.00 94.12 88 GLU A C 1
ATOM 637 O O . GLU A 1 88 ? 22.650 -3.182 -23.977 1.00 94.12 88 GLU A O 1
ATOM 642 N N . ALA A 1 89 ? 20.600 -3.412 -23.085 1.00 93.38 89 ALA A N 1
ATOM 643 C CA . ALA A 1 89 ? 20.934 -2.888 -21.772 1.00 93.38 89 ALA A CA 1
ATOM 644 C C . ALA A 1 89 ? 20.212 -3.681 -20.684 1.00 93.38 89 ALA A C 1
ATOM 646 O O . ALA A 1 89 ? 19.069 -4.108 -20.847 1.00 93.38 89 ALA A O 1
ATOM 647 N N . GLU A 1 90 ? 20.867 -3.829 -19.542 1.00 96.06 90 GLU A N 1
ATOM 648 C CA . GLU A 1 90 ? 20.271 -4.368 -18.327 1.00 96.06 90 GLU A CA 1
ATOM 649 C C . GLU A 1 90 ? 20.467 -3.384 -17.180 1.00 96.06 90 GLU A C 1
ATOM 651 O O . GLU A 1 90 ? 21.415 -2.594 -17.163 1.00 96.06 90 GLU A O 1
ATOM 656 N N . GLY A 1 91 ? 19.546 -3.404 -16.226 1.00 95.00 91 GLY A N 1
ATOM 657 C CA . GLY A 1 91 ? 19.624 -2.512 -15.087 1.00 95.00 91 GLY A CA 1
ATOM 658 C C . GLY A 1 91 ? 18.826 -3.007 -13.901 1.00 95.00 91 GLY A C 1
ATOM 659 O O . GLY A 1 91 ? 17.803 -3.678 -14.035 1.00 95.00 91 GLY A O 1
ATOM 660 N N . GLU A 1 92 ? 19.298 -2.615 -12.726 1.00 96.50 92 GLU A N 1
ATOM 661 C CA . GLU A 1 92 ? 18.668 -2.923 -11.454 1.00 96.50 92 GLU A CA 1
ATOM 662 C C . GLU A 1 92 ? 18.547 -1.652 -10.624 1.00 96.50 92 GLU A C 1
ATOM 664 O O . GLU A 1 92 ? 19.445 -0.807 -10.587 1.00 96.50 92 GLU A O 1
ATOM 669 N N . PHE A 1 93 ? 17.427 -1.512 -9.926 1.00 95.31 93 PHE A N 1
ATOM 670 C CA . PHE A 1 93 ? 17.287 -0.505 -8.889 1.00 95.31 93 PHE A CA 1
ATOM 671 C C . PHE A 1 93 ? 16.456 -1.044 -7.736 1.00 95.31 93 PHE A C 1
ATOM 673 O O . PHE A 1 93 ? 15.541 -1.849 -7.903 1.00 95.31 93 PHE A O 1
ATOM 680 N N . ALA A 1 94 ? 16.761 -0.552 -6.541 1.00 96.19 94 ALA A N 1
ATOM 681 C CA . ALA A 1 94 ? 16.051 -0.928 -5.336 1.00 96.19 94 ALA A CA 1
ATOM 682 C C . ALA A 1 94 ? 15.374 0.279 -4.698 1.00 96.19 94 ALA A C 1
ATOM 684 O O . ALA A 1 94 ? 15.891 1.397 -4.716 1.00 96.19 94 ALA A O 1
ATOM 685 N N . PHE A 1 95 ? 14.234 0.025 -4.075 1.00 95.38 95 PHE A N 1
ATOM 686 C CA . PHE A 1 95 ? 13.519 0.986 -3.250 1.00 95.38 95 PHE A CA 1
ATOM 687 C C . PHE A 1 95 ? 13.021 0.298 -1.982 1.00 95.38 95 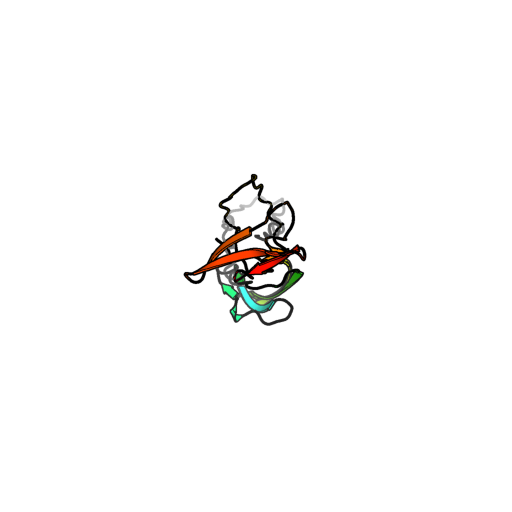PHE A C 1
ATOM 689 O O . PHE A 1 95 ? 12.965 -0.927 -1.907 1.00 95.38 95 PHE A O 1
ATOM 696 N N . SER A 1 96 ? 12.667 1.082 -0.968 1.00 95.62 96 SER A N 1
ATOM 697 C CA . SER A 1 96 ? 12.115 0.544 0.273 1.00 95.62 96 SER A CA 1
ATOM 698 C C . SER A 1 96 ? 10.706 1.064 0.491 1.00 95.62 96 SER A C 1
ATOM 700 O O . SER A 1 96 ? 10.473 2.271 0.457 1.00 95.62 96 SER A O 1
ATOM 702 N N . VAL A 1 97 ? 9.782 0.151 0.769 1.00 93.94 97 VAL A N 1
ATOM 703 C CA . VAL A 1 97 ? 8.474 0.478 1.329 1.00 93.94 97 VAL A CA 1
ATOM 704 C C . VAL A 1 97 ? 8.650 0.565 2.836 1.00 93.94 97 VAL A C 1
ATOM 706 O O . VAL A 1 97 ? 9.094 -0.388 3.476 1.00 93.94 97 VAL A O 1
ATOM 709 N N . VAL A 1 98 ? 8.346 1.726 3.405 1.00 91.12 98 VAL A N 1
ATOM 710 C CA . VAL A 1 98 ? 8.477 1.987 4.842 1.00 91.12 98 VAL A CA 1
ATOM 711 C C . VAL A 1 98 ? 7.104 2.058 5.493 1.00 91.12 98 VAL A C 1
ATOM 713 O O . VAL A 1 98 ? 6.119 2.415 4.847 1.00 91.12 98 VAL A O 1
ATOM 716 N N . ALA A 1 99 ? 7.044 1.724 6.782 1.00 86.12 99 ALA A N 1
ATOM 717 C CA . ALA A 1 99 ? 5.839 1.935 7.566 1.00 86.12 99 ALA A CA 1
ATOM 718 C C . ALA A 1 99 ? 5.442 3.417 7.542 1.00 86.12 99 ALA A C 1
ATOM 720 O O . ALA A 1 99 ? 6.296 4.310 7.581 1.00 86.12 99 ALA A O 1
ATOM 721 N N . ARG A 1 100 ? 4.131 3.669 7.514 1.00 84.12 100 ARG A N 1
ATOM 722 C CA . ARG A 1 100 ? 3.590 5.002 7.788 1.00 84.12 100 ARG A CA 1
ATOM 723 C C . ARG A 1 100 ? 3.999 5.394 9.210 1.00 84.12 100 ARG A C 1
ATOM 725 O O . ARG A 1 100 ? 3.999 4.550 10.105 1.00 84.12 100 ARG A O 1
ATOM 732 N N . GLY A 1 101 ? 4.352 6.662 9.409 1.00 83.94 101 GLY A N 1
ATOM 733 C CA . GLY A 1 101 ? 4.586 7.184 10.754 1.00 83.94 101 GLY A CA 1
ATOM 734 C C . GLY A 1 101 ? 3.336 7.027 11.622 1.00 83.94 101 GLY A C 1
ATOM 735 O O . GLY A 1 101 ? 2.217 7.066 11.104 1.00 83.94 101 GLY A O 1
ATOM 736 N N . ALA A 1 102 ? 3.537 6.849 12.929 1.00 82.62 102 ALA A N 1
ATOM 737 C CA . ALA A 1 102 ? 2.436 6.866 13.882 1.00 82.62 102 ALA A CA 1
ATOM 738 C C . ALA A 1 102 ? 1.714 8.220 13.826 1.00 82.62 102 ALA A C 1
ATOM 740 O O . ALA A 1 102 ? 2.338 9.259 13.596 1.00 82.62 102 ALA A O 1
ATOM 741 N N . TYR A 1 103 ? 0.399 8.188 14.019 1.00 84.25 103 TYR A N 1
ATOM 742 C CA . TYR A 1 103 ? -0.419 9.386 14.116 1.00 84.25 103 TYR A CA 1
ATOM 743 C C . TYR A 1 103 ? -0.805 9.603 15.575 1.00 84.25 103 TYR A C 1
ATOM 745 O O . TYR A 1 103 ? -1.268 8.672 16.232 1.00 84.25 103 TYR A O 1
ATOM 753 N N . GLU A 1 104 ? -0.611 10.821 16.066 1.00 87.06 104 GLU A N 1
ATOM 754 C CA . GLU A 1 104 ? -0.987 11.217 17.420 1.00 87.06 104 GLU A CA 1
ATOM 755 C C . GLU A 1 104 ? -2.140 12.217 17.344 1.00 87.06 104 GLU A C 1
ATOM 757 O O . GLU A 1 104 ? -2.114 13.158 16.546 1.00 87.06 104 GLU A O 1
ATOM 762 N N . ILE A 1 105 ? -3.169 11.984 18.159 1.00 87.31 105 ILE A N 1
ATOM 763 C CA . ILE A 1 105 ? -4.344 12.846 18.271 1.00 87.31 105 ILE A CA 1
ATOM 764 C C . ILE A 1 105 ? -4.479 13.250 19.728 1.00 87.31 105 ILE A C 1
ATOM 766 O O . ILE A 1 105 ? -4.734 12.407 20.590 1.00 87.31 105 ILE A O 1
ATOM 770 N N . ASP A 1 106 ? -4.363 14.546 19.987 1.00 88.75 106 ASP A N 1
ATOM 771 C CA . ASP A 1 106 ? -4.663 15.091 21.301 1.00 88.75 106 ASP A CA 1
ATOM 772 C C . ASP A 1 106 ? -6.174 15.075 21.543 1.00 88.75 106 ASP A C 1
ATOM 774 O O . ASP A 1 106 ? -6.967 15.573 20.738 1.00 88.75 106 ASP A O 1
ATOM 778 N N . ILE A 1 107 ? -6.571 14.523 22.686 1.00 88.25 107 ILE A N 1
ATOM 779 C CA . ILE A 1 107 ? -7.963 14.476 23.131 1.00 88.25 107 ILE A CA 1
ATOM 780 C C . ILE A 1 107 ? -8.140 15.288 24.411 1.00 88.25 107 ILE A C 1
ATOM 782 O O . ILE A 1 107 ? -7.255 15.358 25.264 1.00 88.25 107 ILE A O 1
ATOM 786 N N . SER A 1 108 ? -9.311 15.898 24.565 1.00 90.94 108 SER A N 1
ATOM 787 C CA . SER A 1 108 ? -9.698 16.572 25.806 1.00 90.94 108 SER A CA 1
ATOM 788 C C . SER A 1 108 ? -10.500 15.633 26.712 1.00 90.94 108 SER A C 1
ATOM 790 O O . SER A 1 108 ? -11.134 14.701 26.218 1.00 90.94 108 SER A O 1
ATOM 792 N N . PRO A 1 109 ? -10.545 15.859 28.036 1.00 91.50 109 PRO A N 1
ATOM 793 C CA . PRO A 1 109 ? -11.472 15.134 28.896 1.00 91.50 109 PRO A CA 1
ATOM 794 C C . PRO A 1 109 ? -12.925 15.282 28.417 1.00 91.50 109 PRO A C 1
ATOM 796 O O . PRO A 1 109 ? -13.378 16.388 28.120 1.00 91.50 109 PRO A O 1
ATOM 799 N N . GLY A 1 110 ? -13.664 14.172 28.387 1.00 93.25 110 GLY A N 1
ATOM 800 C CA . GLY A 1 110 ? -15.042 14.115 27.892 1.00 93.25 110 GLY A CA 1
ATOM 801 C C . GLY A 1 110 ? -15.157 13.457 26.515 1.00 93.25 110 GLY A C 1
ATOM 802 O O . GLY A 1 110 ? -14.306 12.662 26.118 1.00 93.25 110 GLY A O 1
ATOM 803 N N . TRP A 1 111 ? -16.246 13.754 25.803 1.00 94.50 111 TRP A N 1
ATOM 804 C CA . TRP A 1 111 ? -16.493 13.215 24.465 1.00 94.50 111 TRP A CA 1
ATOM 805 C C . TRP A 1 111 ? -15.707 13.996 23.414 1.00 94.50 111 TRP A C 1
ATOM 807 O O . TRP A 1 111 ? -15.893 15.203 23.268 1.00 94.50 111 TRP A O 1
ATOM 817 N N . ASN A 1 112 ? -14.872 13.288 22.658 1.00 93.25 112 ASN A N 1
ATOM 818 C CA . ASN A 1 112 ? -14.189 13.816 21.482 1.00 93.25 112 ASN A CA 1
ATOM 819 C C . ASN A 1 112 ? -14.784 13.151 20.244 1.00 93.25 112 ASN A C 1
ATOM 821 O O . ASN A 1 112 ? -15.072 11.955 20.264 1.00 93.25 112 ASN A O 1
ATOM 825 N N . LEU A 1 113 ? -14.936 13.920 19.171 1.00 93.12 113 LEU A N 1
ATOM 826 C CA . LEU A 1 113 ? -15.213 13.382 17.847 1.00 93.12 113 LEU A CA 1
ATOM 827 C C . LEU A 1 113 ? -13.929 13.494 17.032 1.00 93.12 113 LEU A C 1
ATOM 829 O O . LEU A 1 113 ? -13.470 14.601 16.755 1.00 93.12 113 LEU A O 1
ATOM 833 N N . ILE A 1 114 ? -13.345 12.351 16.691 1.00 89.31 114 ILE A N 1
ATOM 834 C CA . ILE A 1 114 ? -12.090 12.260 15.946 1.00 89.31 114 ILE A CA 1
ATOM 835 C C . ILE A 1 114 ? -12.316 11.452 14.669 1.00 89.31 114 ILE A C 1
ATOM 837 O O . ILE A 1 114 ? -13.195 10.594 14.629 1.00 89.31 114 ILE A O 1
ATOM 841 N N . SER A 1 115 ? -11.517 11.723 13.639 1.00 88.19 115 SER A N 1
ATOM 842 C CA . SER A 1 115 ? -11.415 10.871 12.452 1.00 88.19 115 SER A CA 1
ATOM 843 C C . SER A 1 115 ? -10.017 10.261 12.409 1.00 88.19 115 SER A C 1
ATOM 845 O O . SER A 1 115 ? -9.024 10.955 12.643 1.00 88.19 115 SER A O 1
ATOM 847 N N . VAL A 1 116 ? -9.950 8.953 12.161 1.00 86.69 116 VAL A N 1
ATOM 848 C CA . VAL A 1 116 ? -8.691 8.209 12.071 1.00 86.69 116 VAL A CA 1
ATOM 849 C C . VAL A 1 116 ? -8.201 8.251 10.620 1.00 86.69 116 VAL A C 1
ATOM 851 O O . VAL A 1 116 ? -8.927 7.814 9.724 1.00 86.69 116 VAL A O 1
ATOM 854 N N . PRO A 1 117 ? -6.985 8.767 10.352 1.00 82.00 117 PRO A N 1
ATOM 855 C CA . PRO A 1 117 ? -6.544 9.033 8.989 1.00 82.00 117 PRO A CA 1
ATOM 856 C C . PRO A 1 117 ? -6.109 7.771 8.235 1.00 82.00 117 PRO A C 1
ATOM 858 O O . PRO A 1 117 ? -5.005 7.239 8.419 1.00 82.00 117 PRO A O 1
ATOM 861 N N . GLY A 1 118 ? -6.924 7.376 7.259 1.00 84.44 118 GLY A N 1
ATOM 862 C CA . GLY A 1 118 ? -6.652 6.241 6.378 1.00 84.44 118 GLY A CA 1
ATOM 863 C C . GLY A 1 118 ? -6.695 4.897 7.106 1.00 84.44 118 GLY A C 1
ATOM 864 O O . GLY A 1 118 ? -6.751 4.827 8.329 1.00 84.44 118 GLY A O 1
ATOM 865 N N . THR A 1 119 ? -6.669 3.806 6.343 1.00 85.69 119 THR A N 1
ATOM 866 C CA . THR A 1 119 ? -6.844 2.462 6.909 1.00 85.69 119 THR A CA 1
ATOM 867 C C . THR A 1 119 ? -5.654 2.086 7.797 1.00 85.69 119 THR A C 1
ATOM 869 O O . THR A 1 119 ? -4.507 2.174 7.331 1.00 85.69 119 THR A O 1
ATOM 872 N N . PRO A 1 120 ? -5.888 1.687 9.062 1.00 88.12 120 PRO A N 1
ATOM 873 C CA . PRO A 1 120 ? -4.838 1.148 9.917 1.00 88.12 120 PRO A CA 1
ATOM 874 C C . PRO A 1 120 ? -4.232 -0.130 9.327 1.00 88.12 120 PRO A C 1
ATOM 876 O O . PRO A 1 120 ? -4.918 -0.905 8.666 1.00 88.12 120 PRO A O 1
ATOM 879 N N . VAL A 1 121 ? -2.941 -0.365 9.581 1.00 86.25 121 VAL A N 1
ATOM 880 C CA . VAL A 1 121 ? -2.283 -1.633 9.204 1.00 86.25 121 VAL A CA 1
ATOM 881 C C . VAL A 1 121 ? -2.808 -2.786 10.063 1.00 86.25 121 VAL A C 1
ATOM 883 O O . VAL A 1 121 ? -3.059 -3.871 9.550 1.00 86.25 121 VAL A O 1
ATOM 886 N N . ASP A 1 122 ? -2.990 -2.527 11.358 1.00 90.81 122 ASP A N 1
ATOM 887 C CA . ASP A 1 122 ? -3.708 -3.384 12.297 1.00 90.81 122 ASP A CA 1
ATOM 888 C C . ASP A 1 122 ? -4.984 -2.635 12.706 1.00 90.81 122 ASP A C 1
ATOM 890 O O . ASP A 1 122 ? -4.884 -1.628 13.416 1.00 90.81 122 ASP A O 1
ATOM 894 N N . PRO A 1 123 ? -6.166 -3.046 12.211 1.00 92.75 123 PRO A N 1
ATOM 895 C CA . PRO A 1 123 ? -7.414 -2.354 12.497 1.00 92.75 123 PRO A CA 1
ATOM 896 C C . PRO A 1 123 ? -7.968 -2.689 13.880 1.00 92.75 123 PRO A C 1
ATOM 898 O O . PRO A 1 123 ? -8.966 -2.091 14.264 1.00 92.75 123 PRO A O 1
ATOM 901 N N . SER A 1 124 ? -7.376 -3.609 14.649 1.00 95.25 124 SER A N 1
ATOM 902 C CA . SER A 1 124 ? -7.922 -3.970 15.957 1.00 95.25 124 SER A CA 1
ATOM 903 C C . SER A 1 124 ? -8.030 -2.750 16.874 1.00 95.25 124 SER A C 1
ATOM 905 O O . SER A 1 124 ? -7.140 -1.896 16.938 1.00 95.25 124 SER A O 1
ATOM 907 N N . LEU A 1 125 ? -9.125 -2.671 17.634 1.00 94.69 125 LEU A N 1
ATOM 908 C CA . LEU A 1 125 ? -9.377 -1.551 18.539 1.00 94.69 125 LEU A CA 1
ATOM 909 C C . LEU A 1 125 ? -8.211 -1.357 19.518 1.00 94.69 125 LEU A C 1
ATOM 911 O O . LEU A 1 125 ? -7.817 -0.229 19.779 1.00 94.69 125 LEU A O 1
ATOM 915 N N . ASN A 1 126 ? -7.613 -2.447 20.007 1.00 94.12 126 ASN A N 1
ATOM 916 C CA . ASN A 1 126 ? -6.449 -2.404 20.891 1.00 94.12 126 ASN A CA 1
ATOM 917 C C . ASN A 1 126 ? -5.208 -1.766 20.250 1.00 94.12 126 ASN A C 1
ATOM 919 O O . ASN A 1 126 ? -4.440 -1.130 20.970 1.00 94.12 126 ASN A O 1
ATOM 923 N N . ALA A 1 127 ? -4.988 -1.962 18.948 1.00 91.81 127 ALA A N 1
ATOM 924 C CA . ALA A 1 127 ? -3.840 -1.400 18.244 1.00 91.81 127 ALA A CA 1
ATOM 925 C C . ALA A 1 127 ? -4.039 0.088 17.927 1.00 91.81 127 ALA A C 1
ATOM 927 O O . ALA A 1 127 ? -3.104 0.875 18.065 1.00 91.81 127 ALA A O 1
ATOM 928 N N . VAL A 1 128 ? -5.256 0.476 17.532 1.00 91.88 128 VAL A N 1
ATOM 929 C CA . VAL A 1 128 ? -5.568 1.856 17.126 1.00 91.88 128 VAL A CA 1
ATOM 930 C C . VAL A 1 128 ? -5.847 2.757 18.330 1.00 91.88 128 VAL A C 1
ATOM 932 O O . VAL A 1 128 ? -5.362 3.884 18.390 1.00 91.88 128 VAL A O 1
ATOM 935 N N . ILE A 1 129 ? -6.624 2.266 19.299 1.00 92.31 129 ILE A N 1
ATOM 936 C CA . ILE A 1 129 ? -7.008 2.978 20.523 1.00 92.31 129 ILE A CA 1
ATOM 937 C C . ILE A 1 129 ? -6.769 2.036 21.715 1.00 92.31 129 ILE A C 1
ATOM 939 O O . ILE A 1 129 ? -7.693 1.365 22.184 1.00 92.31 129 ILE A O 1
ATOM 943 N N . PRO A 1 130 ? -5.534 1.943 22.233 1.00 90.62 130 PRO A N 1
ATOM 944 C CA . PRO A 1 130 ? -5.254 1.097 23.388 1.00 90.62 130 PRO A CA 1
ATOM 945 C C . PRO A 1 130 ? -6.078 1.551 24.608 1.00 90.62 130 PRO A C 1
ATOM 947 O O . PRO A 1 130 ? -6.261 2.759 24.787 1.00 90.62 130 PRO A O 1
ATOM 950 N N . PRO A 1 131 ? -6.544 0.629 25.481 1.00 88.31 131 PRO A N 1
ATOM 951 C CA . PRO A 1 131 ? -7.322 0.949 26.686 1.00 88.31 131 PRO A CA 1
ATOM 952 C C . PRO A 1 131 ? -6.426 1.590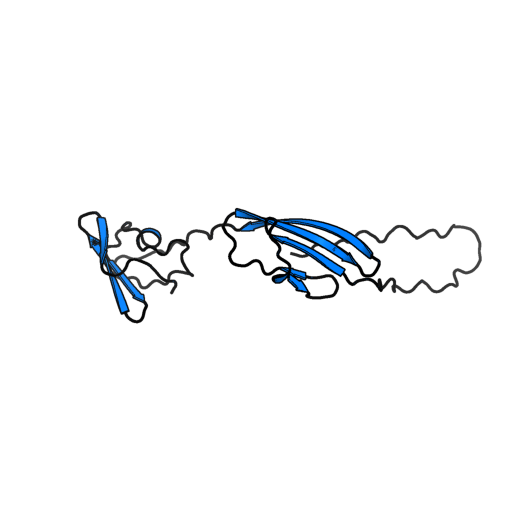 27.763 1.00 88.31 131 PRO A C 1
ATOM 954 O O . PRO A 1 131 ? -6.114 1.016 28.803 1.00 88.31 131 PRO A O 1
ATOM 957 N N . SER A 1 132 ? -5.935 2.787 27.468 1.00 83.12 132 SER A N 1
ATOM 958 C CA . SER A 1 132 ? -4.963 3.551 28.242 1.00 83.12 132 SER A CA 1
ATOM 959 C C . SER A 1 132 ? -5.251 5.050 28.093 1.00 83.12 132 SER A C 1
ATOM 961 O O . SER A 1 132 ? -6.177 5.448 27.387 1.00 83.12 132 SER A O 1
ATOM 963 N N . GLY A 1 133 ? -4.512 5.905 28.805 1.00 78.88 133 GLY A N 1
ATOM 964 C CA . GLY A 1 133 ? -4.647 7.361 28.643 1.00 78.88 133 GLY A CA 1
ATOM 965 C C . GLY A 1 133 ? -5.979 7.953 29.130 1.00 78.88 133 GLY A C 1
ATOM 966 O O . GLY A 1 133 ? -6.295 9.090 28.804 1.00 78.88 133 GLY A O 1
ATOM 967 N N . GLY A 1 134 ? -6.761 7.203 29.915 1.00 86.25 134 GLY A N 1
ATOM 968 C CA . GLY A 1 134 ? -8.037 7.665 30.477 1.00 86.25 134 GLY A CA 1
ATOM 969 C C . GLY A 1 134 ? -9.247 7.513 29.549 1.00 86.25 134 GLY A C 1
ATOM 970 O O . GLY A 1 134 ? -10.337 7.959 29.906 1.00 86.25 134 GLY A O 1
ATOM 971 N N . ILE A 1 135 ? -9.087 6.863 28.392 1.00 92.38 135 ILE A N 1
ATOM 972 C CA . ILE A 1 135 ? -10.199 6.535 27.496 1.00 92.38 135 ILE A CA 1
ATOM 973 C C . ILE A 1 135 ? -10.995 5.382 28.116 1.00 92.38 135 ILE A C 1
ATOM 975 O O . ILE A 1 135 ? -10.457 4.304 28.354 1.00 92.38 135 ILE A O 1
ATOM 979 N N . SER A 1 136 ? -12.279 5.611 28.390 1.00 93.62 136 SER A N 1
ATOM 980 C CA . SER A 1 136 ? -13.161 4.625 29.033 1.00 93.62 136 SER A CA 1
ATOM 981 C C . SER A 1 136 ? -14.188 4.006 28.086 1.00 93.62 136 SER A C 1
ATOM 983 O O . SER A 1 136 ? -14.699 2.921 28.370 1.00 93.62 136 SER A O 1
ATOM 985 N N . ALA A 1 137 ? -14.480 4.666 26.964 1.00 95.00 137 ALA A N 1
ATOM 986 C CA . ALA A 1 137 ? -15.416 4.196 25.954 1.00 95.00 137 ALA A CA 1
ATOM 987 C C . ALA A 1 137 ? -15.044 4.708 24.558 1.00 95.00 137 ALA A C 1
ATOM 989 O O . ALA A 1 137 ? -14.543 5.823 24.409 1.00 95.00 137 ALA A O 1
ATOM 990 N N . VAL A 1 138 ? -15.343 3.898 23.545 1.00 95.62 138 VAL A N 1
ATOM 991 C CA . VAL A 1 138 ? -15.220 4.224 22.122 1.00 95.62 138 VAL A CA 1
ATOM 992 C C . VAL A 1 138 ? -16.521 3.842 21.425 1.00 95.62 138 VAL A C 1
ATOM 994 O O . VAL A 1 138 ? -17.103 2.788 21.692 1.00 95.62 138 VAL A O 1
ATOM 997 N N . MET A 1 139 ? -16.983 4.711 20.531 1.00 95.25 139 MET A N 1
ATOM 998 C CA . MET A 1 139 ? -18.156 4.483 19.694 1.00 95.25 139 MET A CA 1
ATOM 999 C C . MET A 1 139 ? -17.781 4.759 18.243 1.00 95.25 139 MET A C 1
ATOM 1001 O O . MET A 1 139 ? -17.144 5.772 17.962 1.00 95.25 139 MET A O 1
ATOM 1005 N N . SER A 1 140 ? -18.187 3.876 17.337 1.00 94.56 140 SER A N 1
ATOM 1006 C CA . SER A 1 140 ? -17.965 4.021 15.897 1.00 94.56 140 SER A CA 1
ATOM 1007 C C . SER A 1 140 ? -19.245 3.681 15.145 1.00 94.56 140 SER A C 1
ATOM 1009 O O . SER A 1 140 ? -20.013 2.819 15.580 1.00 94.56 140 SER A O 1
ATOM 1011 N N . TYR A 1 141 ? -19.481 4.365 14.031 1.00 92.19 141 TYR A N 1
ATOM 1012 C CA . TYR A 1 141 ? -20.543 4.011 13.100 1.00 92.19 141 TYR A CA 1
ATOM 1013 C C . TYR A 1 141 ? -19.920 3.340 11.879 1.00 92.19 141 TYR A C 1
ATOM 1015 O O . TYR A 1 141 ? -19.249 4.001 11.092 1.00 92.19 141 TYR A O 1
ATOM 1023 N N . GLN A 1 142 ? -20.153 2.039 11.730 1.00 91.56 142 GLN A N 1
ATOM 1024 C CA . GLN A 1 142 ? -19.605 1.207 10.657 1.00 91.56 142 GLN A CA 1
ATOM 1025 C C . GLN A 1 142 ? -20.632 0.152 10.250 1.00 91.56 142 GLN A C 1
ATOM 1027 O O . GLN A 1 142 ? -21.485 -0.229 11.053 1.00 91.56 142 GLN A O 1
ATOM 1032 N N . ASP A 1 143 ? -20.617 -0.267 8.985 1.00 89.25 143 ASP A N 1
ATOM 1033 C CA . ASP A 1 143 ? -21.592 -1.221 8.433 1.00 89.25 143 ASP A CA 1
ATOM 1034 C C . ASP A 1 143 ? -23.059 -0.854 8.716 1.00 89.25 143 ASP A C 1
ATOM 1036 O O . ASP A 1 143 ? -23.908 -1.705 8.980 1.00 89.25 143 ASP A O 1
ATOM 1040 N N . SER A 1 144 ? -23.372 0.444 8.676 1.00 93.44 144 SER A N 1
ATOM 1041 C CA . SER A 1 144 ? -24.692 0.995 9.023 1.00 93.44 144 SER A CA 1
ATOM 1042 C C . SER A 1 144 ? -25.162 0.715 10.459 1.00 93.44 144 SER A C 1
ATOM 1044 O O . SER A 1 144 ? -26.361 0.744 10.739 1.00 93.44 144 SER A O 1
ATOM 1046 N N . ASN A 1 145 ? -24.233 0.458 11.380 1.00 94.38 145 ASN A N 1
ATOM 1047 C CA . ASN A 1 145 ? -24.510 0.145 12.775 1.00 94.38 145 ASN A CA 1
ATOM 1048 C C . ASN A 1 145 ? -23.638 0.983 13.714 1.00 94.38 145 ASN A C 1
ATOM 1050 O O . ASN A 1 145 ? -22.465 1.238 13.454 1.00 94.38 145 ASN A O 1
ATOM 1054 N N . TRP A 1 146 ? -24.209 1.373 14.853 1.00 94.88 146 TRP A N 1
ATOM 1055 C CA . TRP A 1 146 ? -23.421 1.898 15.965 1.00 94.88 146 TRP A CA 1
ATOM 1056 C C . TRP A 1 146 ? -22.800 0.739 16.736 1.00 94.88 146 TRP A C 1
ATOM 1058 O O . TRP A 1 146 ? -23.510 -0.070 17.337 1.00 94.88 146 TRP A O 1
ATOM 1068 N N . LEU A 1 147 ? -21.474 0.679 16.736 1.00 96.94 147 LEU A N 1
ATOM 1069 C CA . LEU A 1 147 ? -20.698 -0.250 17.540 1.00 96.94 147 LEU A CA 1
ATOM 1070 C C . LEU A 1 147 ? -20.075 0.484 18.723 1.00 96.94 147 LEU A C 1
ATOM 1072 O O . LEU A 1 147 ? -19.722 1.663 18.641 1.00 96.94 147 LEU A O 1
ATOM 1076 N N . THR A 1 148 ? -19.933 -0.224 19.838 1.00 96.94 148 THR A N 1
ATOM 1077 C CA . THR A 1 148 ? -19.417 0.354 21.081 1.00 96.94 148 THR A CA 1
ATOM 1078 C C . THR A 1 148 ? -18.422 -0.581 21.739 1.00 96.94 148 THR A C 1
ATOM 1080 O O . THR A 1 148 ? -18.640 -1.795 21.750 1.00 96.94 148 THR A O 1
ATOM 1083 N N . ALA A 1 149 ? -17.399 -0.009 22.362 1.00 97.88 149 ALA A N 1
ATOM 1084 C CA . ALA A 1 149 ? -16.521 -0.692 23.295 1.00 97.88 149 ALA A CA 1
ATOM 1085 C C . ALA A 1 149 ? -16.335 0.152 24.559 1.00 97.88 149 ALA A C 1
ATOM 1087 O O . ALA A 1 149 ? -16.220 1.373 24.486 1.00 97.88 149 ALA A O 1
ATOM 1088 N N . ALA A 1 150 ? -16.293 -0.499 25.717 1.00 97.00 150 ALA A N 1
ATOM 1089 C CA . ALA A 1 150 ? -15.983 0.114 27.003 1.00 97.00 150 ALA A CA 1
ATOM 1090 C C . ALA A 1 150 ? -14.900 -0.694 27.723 1.00 97.00 150 ALA A C 1
ATOM 1092 O O . ALA A 1 150 ? -14.798 -1.906 27.526 1.00 97.00 150 ALA A O 1
ATOM 1093 N N . VAL A 1 151 ? -14.084 -0.030 28.538 1.00 96.25 151 VAL A N 1
ATOM 1094 C CA . VAL A 1 151 ? -13.046 -0.710 29.324 1.00 96.25 151 VAL A CA 1
ATOM 1095 C C . VAL A 1 151 ? -13.710 -1.502 30.455 1.00 96.25 151 VAL A C 1
ATOM 1097 O O . VAL A 1 151 ? -14.453 -0.942 31.261 1.00 96.25 151 VAL A O 1
ATOM 1100 N N . GLY A 1 152 ? -13.469 -2.813 30.497 1.00 92.62 152 GLY A N 1
ATOM 1101 C CA . GLY A 1 152 ? -13.930 -3.703 31.560 1.00 92.62 152 GLY A CA 1
ATOM 1102 C C . GLY A 1 152 ? -13.064 -3.633 32.821 1.00 92.62 152 GLY A C 1
ATOM 1103 O O . GLY A 1 152 ? -12.021 -2.984 32.850 1.00 92.62 152 GLY A O 1
ATOM 1104 N N . GLU A 1 153 ? -13.467 -4.355 33.870 1.00 91.56 153 GLU A N 1
ATOM 1105 C CA . GLU A 1 153 ? -12.721 -4.417 35.142 1.00 91.56 153 GLU A CA 1
ATOM 1106 C C . GLU A 1 153 ? -11.292 -4.962 34.988 1.00 91.56 153 GLU A C 1
ATOM 1108 O O . GLU A 1 153 ? -10.406 -4.611 35.762 1.00 91.56 153 GLU A O 1
ATOM 1113 N N . ASP A 1 154 ? -11.056 -5.795 33.973 1.00 91.62 154 ASP A N 1
ATOM 1114 C CA . ASP A 1 154 ? -9.741 -6.350 33.645 1.00 91.62 154 ASP A CA 1
ATOM 1115 C C . ASP A 1 154 ? -8.872 -5.406 32.796 1.00 91.62 154 ASP A C 1
ATOM 1117 O O . ASP A 1 154 ? -7.789 -5.792 32.360 1.00 91.62 154 ASP A O 1
ATOM 1121 N N . GLY A 1 155 ? -9.337 -4.178 32.545 1.00 90.44 155 GLY A N 1
ATOM 1122 C CA . GLY A 1 155 ? -8.627 -3.185 31.742 1.00 90.44 155 GLY A CA 1
ATOM 1123 C C . GLY A 1 155 ? -8.666 -3.453 30.235 1.00 90.44 155 GLY A C 1
ATOM 1124 O O . GLY A 1 155 ? -7.950 -2.792 29.489 1.00 90.44 155 GLY A O 1
ATOM 1125 N N . SER A 1 156 ? -9.478 -4.405 29.767 1.00 93.25 156 SER A N 1
ATOM 1126 C CA . SER A 1 156 ? -9.611 -4.725 28.342 1.00 93.25 156 SER A CA 1
ATOM 1127 C C . SER A 1 156 ? -10.881 -4.137 27.730 1.00 93.25 156 SER A C 1
ATOM 1129 O O . SER A 1 156 ? -11.871 -3.896 28.423 1.00 93.25 156 SER A O 1
ATOM 1131 N N . TRP A 1 157 ? -10.877 -3.925 26.413 1.00 96.75 157 TRP A N 1
ATOM 1132 C CA . TRP A 1 157 ? -12.085 -3.528 25.694 1.00 96.75 157 TRP A CA 1
ATOM 1133 C C . TRP A 1 157 ? -13.154 -4.632 25.736 1.00 96.75 157 TRP A C 1
ATOM 1135 O O . TRP A 1 157 ? -12.875 -5.822 25.566 1.00 96.75 157 TRP A O 1
ATOM 1145 N N . ARG A 1 158 ? -14.405 -4.222 25.952 1.00 96.12 158 ARG A N 1
ATOM 1146 C CA . ARG A 1 158 ? -15.606 -5.065 25.943 1.00 96.12 158 ARG A CA 1
ATOM 1147 C C . ARG A 1 158 ? -16.679 -4.414 25.085 1.00 96.12 158 ARG A C 1
ATOM 1149 O O . ARG A 1 158 ? -16.984 -3.242 25.285 1.00 96.12 158 ARG A O 1
ATOM 1156 N N 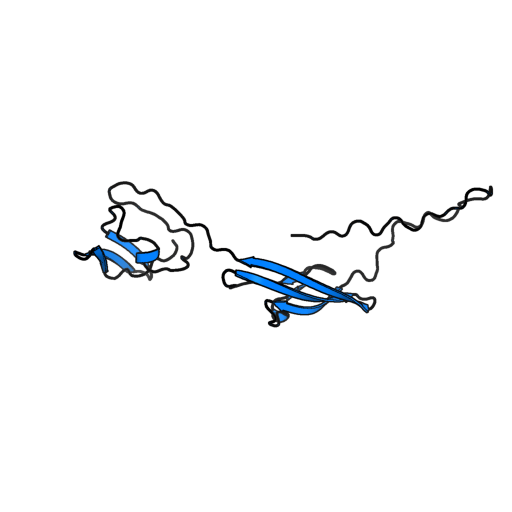. GLY A 1 159 ? -17.303 -5.176 24.192 1.00 95.94 159 GLY A N 1
ATOM 1157 C CA . GLY A 1 159 ? -18.430 -4.699 23.394 1.00 95.94 159 GLY A CA 1
ATOM 1158 C C . GLY A 1 159 ? -18.451 -5.280 21.987 1.00 95.94 159 GLY A C 1
ATOM 1159 O O . GLY A 1 159 ? -17.806 -6.290 21.718 1.00 95.94 159 GLY A O 1
ATOM 1160 N N . SER A 1 160 ? -19.234 -4.651 21.114 1.00 96.50 160 SER A N 1
ATOM 1161 C CA . SER A 1 160 ? -19.378 -5.042 19.709 1.00 96.50 160 SER A CA 1
ATOM 1162 C C . SER A 1 160 ? -18.302 -4.439 18.805 1.00 96.50 160 SER A C 1
ATOM 1164 O O . SER A 1 160 ? -18.014 -5.005 17.754 1.00 96.50 160 SER A O 1
ATOM 1166 N N . LEU A 1 161 ? -17.694 -3.318 19.205 1.00 96.75 161 LEU A N 1
ATOM 1167 C CA . LEU A 1 161 ? -16.596 -2.701 18.466 1.00 96.75 161 LEU A CA 1
ATOM 1168 C C . LEU A 1 161 ? -15.290 -3.442 18.767 1.00 96.75 161 LEU A C 1
ATOM 1170 O O . LEU A 1 161 ? -14.815 -3.432 19.901 1.00 96.75 161 LEU A O 1
ATOM 1174 N N . THR A 1 162 ? -14.717 -4.078 17.750 1.00 95.81 162 THR A N 1
ATOM 1175 C CA . THR A 1 162 ? -13.455 -4.834 17.861 1.00 95.81 162 THR A CA 1
ATOM 1176 C C . THR A 1 162 ? -12.384 -4.346 16.891 1.00 95.81 162 THR A C 1
ATOM 1178 O O . THR A 1 162 ? -11.200 -4.550 17.154 1.00 95.81 162 THR A O 1
ATOM 1181 N N . GLU A 1 163 ? -12.782 -3.630 15.839 1.00 95.25 163 GLU A N 1
ATOM 1182 C CA . GLU A 1 163 ? -11.910 -3.061 14.813 1.00 95.25 163 GLU A CA 1
ATOM 1183 C C . GLU A 1 163 ? -12.332 -1.619 14.492 1.00 95.25 163 GLU A C 1
ATOM 1185 O O . GLU A 1 163 ? -13.512 -1.286 14.585 1.00 95.25 163 GLU A O 1
ATOM 1190 N N . ILE A 1 164 ? -11.368 -0.772 14.133 1.00 93.38 164 ILE A N 1
ATOM 1191 C CA . ILE A 1 164 ? -11.546 0.619 13.718 1.00 93.38 164 ILE A CA 1
ATOM 1192 C C . ILE A 1 164 ? -11.312 0.726 12.214 1.00 93.38 164 ILE A C 1
ATOM 1194 O O . ILE A 1 164 ? -10.238 0.396 11.704 1.00 93.38 164 ILE A O 1
ATOM 1198 N N . GLU A 1 165 ? -12.311 1.254 11.518 1.00 88.06 165 GLU A N 1
ATOM 1199 C CA . GLU A 1 165 ? -12.202 1.623 10.113 1.00 88.06 165 GLU A CA 1
ATOM 1200 C C . GLU A 1 165 ? -11.658 3.047 9.959 1.00 88.06 165 GLU A C 1
ATOM 1202 O O . GLU A 1 165 ? -11.748 3.882 10.863 1.00 88.06 165 GLU A O 1
ATOM 1207 N N . ALA A 1 166 ? -11.085 3.330 8.790 1.00 78.56 166 ALA A N 1
ATOM 1208 C CA . ALA A 1 166 ? -10.757 4.701 8.423 1.00 78.56 166 ALA A CA 1
ATOM 1209 C C . ALA A 1 166 ? -12.040 5.533 8.307 1.00 78.56 166 ALA A C 1
ATOM 1211 O O . ALA A 1 166 ? -13.021 5.060 7.730 1.00 78.56 166 ALA A O 1
ATOM 1212 N N . GLY A 1 167 ? -12.002 6.761 8.827 1.00 65.19 167 GLY A N 1
ATOM 1213 C CA . GLY A 1 167 ? -13.093 7.735 8.713 1.00 65.19 167 GLY A CA 1
ATOM 1214 C C . GLY A 1 167 ? -12.888 8.760 7.609 1.00 65.19 167 GLY A C 1
ATOM 1215 O O . GLY A 1 167 ? -11.766 8.850 7.058 1.00 65.19 167 GLY A O 1
#

Secondary structure (DSSP, 8-state):
----------S-----S---S---S----S----TT--EEEEEEEETTEE-GGGEEE-SSS-EEE---SPPSEEEEEEEEEEETT--EEEEEEEEEE-PPPP------SS-------S--SS-BHHHHS-S-TT--EEEEEETTEEEEEEE-TTSSEEES--B----

Sequence (167 aa):
MAMLFSAEGEEYALCPTGTDGGCGGDNPDAEFSDSHAKVYITEITLNGGDASARLSRVDDAQFALQAGNLAQGRHEVAYKAVDEAGNEAEGEFAFSVVARGAYEIDISPGWNLISVPGTPVDPSLNAVIPPSGGISAVMSYQDSNWLTAAVGEDGSWRGSLTEIEAG

Foldseek 3Di:
DDDDDDPPPDDPDDDDPDDPDDPPDPPPPPPPPVPFLAKDWPFKDKQNHGQPVQWDDPDRNDIDGDDPDDDFFKMKMKTWMAIPVGDIDIDMDMDGDHDDDDDDDDDDPDDDDDFDAAADPFFFCCVNPNLDPPDAKDWDQDPNDIWIWGQDPVSDTDTRRGGHGGD

Radius of gyration: 30.21 Å; chains: 1; bounding box: 71×41×83 Å

pLDDT: mean 81.77, std 20.03, range [31.78, 97.88]